Protein AF-A0A6J4MDH9-F1 (afdb_monomer_lite)

pLDDT: mean 73.56, std 13.98, range [36.84, 97.25]

Sequence (85 aa):
TGDREALIRYVRLHLGDGDEAAGRREIDKAWVEALVPLLDVPPTDRAFILETLATKDAATLAHLFFHLHFYLVRRSGEWIHDGSL

Secondary structure (DSSP, 8-state):
-HHHHHHHHHHHHHTGGG-HHHHHHHHHHHHHHHHHHHHS-----HHHHHHHHHHS-HHHHHHHHHHHHHHHHHHTS--------

Foldseek 3Di:
DVLVVLVVVLVCLCCVVVPNVSSVVLVVQLVVLVCVCVVDDDDDPVVVVVCCVVPDDPVVVVSVVSVSSVVSSVVSVDDPDPPDD

Radius of gyration: 14.59 Å; chains: 1; bounding box: 40×22×32 Å

Organism: NCBI:txid246130

Structure (mmCIF, N/CA/C/O backbone):
data_AF-A0A6J4MDH9-F1
#
_entry.id   AF-A0A6J4MDH9-F1
#
loop_
_atom_site.group_PDB
_atom_site.id
_atom_site.type_symbol
_atom_site.label_atom_id
_atom_site.label_alt_id
_atom_site.label_comp_id
_atom_site.label_asym_id
_atom_site.label_entity_id
_atom_site.label_seq_id
_atom_site.pdbx_PDB_ins_code
_atom_site.Cartn_x
_atom_site.Cartn_y
_atom_site.Cartn_z
_atom_site.occupancy
_atom_site.B_iso_or_equiv
_atom_site.auth_seq_id
_atom_site.auth_comp_id
_atom_site.auth_asym_id
_atom_site.auth_atom_id
_atom_site.pdbx_PDB_model_num
ATOM 1 N N . THR A 1 1 ? 18.021 1.186 10.531 1.00 52.25 1 THR A N 1
ATOM 2 C CA . THR A 1 1 ? 18.983 1.358 9.416 1.00 52.25 1 THR A CA 1
ATOM 3 C C . THR A 1 1 ? 18.508 0.678 8.138 1.00 52.25 1 THR A C 1
ATOM 5 O O . THR A 1 1 ? 18.640 1.308 7.101 1.00 52.25 1 THR A O 1
ATOM 8 N N . GLY A 1 2 ? 17.855 -0.495 8.192 1.00 59.31 2 GLY A N 1
ATOM 9 C CA . GLY A 1 2 ? 17.260 -1.156 7.011 1.00 59.31 2 GLY A CA 1
ATOM 10 C C . GLY A 1 2 ? 16.043 -0.456 6.377 1.00 59.31 2 GLY A C 1
ATOM 11 O O . GLY A 1 2 ? 15.953 -0.392 5.155 1.00 59.31 2 GLY A O 1
ATOM 12 N N . ASP A 1 3 ? 15.157 0.161 7.170 1.00 58.31 3 ASP A N 1
ATOM 13 C CA . ASP A 1 3 ? 13.956 0.827 6.621 1.00 58.31 3 ASP A CA 1
ATOM 14 C C . ASP A 1 3 ? 14.292 2.014 5.715 1.00 58.31 3 ASP A C 1
ATOM 16 O O . ASP A 1 3 ? 13.619 2.260 4.719 1.00 58.31 3 ASP A O 1
ATOM 20 N N . ARG A 1 4 ? 15.384 2.725 6.017 1.00 65.12 4 ARG A N 1
ATOM 21 C CA . 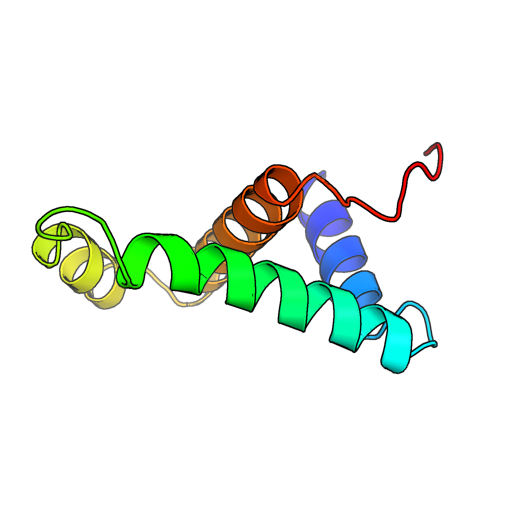ARG A 1 4 ? 15.860 3.850 5.206 1.00 65.12 4 ARG A CA 1
ATOM 22 C C . ARG A 1 4 ? 16.369 3.386 3.842 1.00 65.12 4 ARG A C 1
ATOM 24 O O . ARG A 1 4 ? 16.112 4.054 2.848 1.00 65.12 4 ARG A O 1
ATOM 31 N N . GLU A 1 5 ? 17.074 2.261 3.780 1.00 65.69 5 GLU A N 1
ATOM 32 C CA . GLU A 1 5 ? 17.548 1.693 2.513 1.00 65.69 5 GLU A CA 1
ATOM 33 C C . GLU A 1 5 ? 16.396 1.143 1.673 1.00 65.69 5 GLU A C 1
ATOM 35 O O . GLU A 1 5 ? 16.380 1.346 0.461 1.00 65.69 5 GLU A O 1
ATOM 40 N N . ALA A 1 6 ? 15.400 0.516 2.307 1.00 63.03 6 ALA A N 1
ATOM 41 C CA . ALA A 1 6 ? 14.170 0.101 1.637 1.00 63.03 6 ALA A CA 1
ATOM 42 C C . ALA A 1 6 ? 13.404 1.306 1.062 1.00 63.03 6 ALA A C 1
ATOM 44 O O . ALA A 1 6 ? 12.946 1.252 -0.078 1.00 63.03 6 ALA A O 1
ATOM 45 N N . LEU A 1 7 ? 13.339 2.419 1.803 1.00 64.12 7 LEU A N 1
ATOM 46 C CA . LEU A 1 7 ? 12.707 3.664 1.359 1.00 64.12 7 LEU A CA 1
ATOM 47 C C . LEU A 1 7 ? 13.469 4.329 0.202 1.00 64.12 7 LEU A C 1
ATOM 49 O O . LEU A 1 7 ? 12.868 4.749 -0.781 1.00 64.12 7 LEU A O 1
ATOM 53 N N . ILE A 1 8 ? 14.802 4.400 0.287 1.00 67.62 8 ILE A N 1
ATOM 54 C CA . ILE A 1 8 ? 15.651 4.928 -0.793 1.00 67.62 8 ILE A CA 1
ATOM 55 C C . ILE A 1 8 ? 15.485 4.075 -2.051 1.00 67.62 8 ILE A C 1
ATOM 57 O O . ILE A 1 8 ? 15.334 4.622 -3.140 1.00 67.62 8 ILE A O 1
ATOM 61 N N . ARG A 1 9 ? 15.459 2.746 -1.903 1.00 65.06 9 ARG A N 1
ATOM 62 C CA . ARG A 1 9 ? 15.207 1.809 -3.002 1.00 65.06 9 ARG A CA 1
ATOM 63 C C . ARG A 1 9 ? 13.810 1.988 -3.591 1.00 65.06 9 ARG A C 1
ATOM 65 O O . ARG A 1 9 ? 13.669 1.923 -4.801 1.00 65.06 9 ARG A O 1
ATOM 72 N N . TYR A 1 10 ? 12.800 2.265 -2.770 1.00 63.16 10 TYR A N 1
ATOM 73 C CA . TYR A 1 10 ? 11.444 2.556 -3.234 1.00 63.16 10 TYR A CA 1
ATOM 74 C C . TYR A 1 10 ? 11.381 3.832 -4.077 1.00 63.16 10 TYR A C 1
ATOM 76 O O . TYR A 1 10 ? 10.815 3.825 -5.168 1.00 63.16 10 TYR A O 1
ATOM 84 N N . VAL A 1 11 ? 11.969 4.922 -3.572 1.00 67.06 11 VAL A N 1
ATOM 85 C CA . VAL A 1 11 ? 12.031 6.209 -4.279 1.00 67.06 11 VAL A CA 1
ATOM 86 C C . VAL A 1 11 ? 12.752 6.031 -5.609 1.00 67.06 11 VAL A C 1
ATOM 88 O O . VAL A 1 11 ? 12.268 6.489 -6.635 1.00 67.06 11 VAL A O 1
ATOM 91 N N . ARG A 1 12 ? 13.864 5.299 -5.598 1.00 66.50 12 ARG A N 1
ATOM 92 C CA . ARG A 1 12 ? 14.602 4.910 -6.797 1.00 66.50 12 ARG A CA 1
ATOM 93 C C . ARG A 1 12 ? 13.755 4.101 -7.769 1.00 66.50 12 ARG A C 1
ATOM 95 O O . ARG A 1 12 ? 13.681 4.485 -8.922 1.00 66.50 12 ARG A O 1
ATOM 102 N N . LEU A 1 13 ? 13.036 3.082 -7.302 1.00 64.31 13 LEU A N 1
ATOM 103 C CA . LEU A 1 13 ? 12.132 2.280 -8.127 1.00 64.31 13 LEU A CA 1
ATOM 104 C C . LEU A 1 13 ? 11.039 3.147 -8.772 1.00 64.31 13 LEU A C 1
ATOM 106 O O . LEU A 1 13 ? 10.792 3.023 -9.958 1.00 64.31 13 LEU A O 1
ATOM 110 N N . HIS A 1 14 ? 10.417 4.065 -8.027 1.00 61.41 14 HIS A N 1
ATOM 111 C CA . HIS A 1 14 ? 9.309 4.894 -8.531 1.00 61.41 14 HIS A CA 1
ATOM 112 C C . HIS A 1 14 ? 9.766 6.042 -9.431 1.00 61.41 14 HIS A C 1
ATOM 114 O O . HIS A 1 14 ? 9.023 6.467 -10.311 1.00 61.41 14 HIS A O 1
ATOM 120 N N . LEU A 1 15 ? 10.992 6.521 -9.228 1.00 62.69 15 LEU A N 1
ATOM 121 C CA . LEU A 1 15 ? 11.672 7.463 -10.118 1.00 62.69 15 LEU A CA 1
ATOM 122 C C . LEU A 1 15 ? 12.498 6.738 -11.199 1.00 62.69 15 LEU A C 1
ATOM 124 O O . LEU A 1 15 ? 13.211 7.381 -11.967 1.00 62.69 15 LEU A O 1
ATOM 128 N N . GLY A 1 16 ? 12.415 5.403 -11.239 1.00 57.53 16 GLY A N 1
ATOM 129 C CA . GLY A 1 16 ? 13.039 4.536 -12.227 1.00 57.53 16 GLY A CA 1
ATOM 130 C C . GLY A 1 16 ? 14.566 4.521 -12.262 1.00 57.53 16 GLY A C 1
ATOM 131 O O . GLY A 1 16 ? 15.135 4.232 -13.305 1.00 57.53 16 GLY A O 1
ATOM 132 N N . ASP A 1 17 ? 15.247 4.897 -11.177 1.00 64.31 17 ASP A N 1
ATOM 133 C CA . ASP A 1 17 ? 16.700 5.128 -11.154 1.00 64.31 17 ASP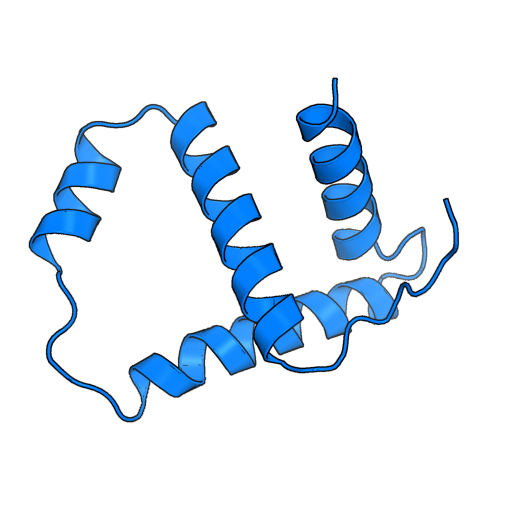 A CA 1
ATOM 134 C C . ASP A 1 17 ? 17.171 6.091 -12.272 1.00 64.31 17 ASP A C 1
ATOM 136 O O . ASP A 1 17 ? 18.306 6.028 -12.740 1.00 64.31 17 ASP A O 1
ATOM 140 N N . GLY A 1 18 ? 16.295 7.015 -12.695 1.00 64.12 18 GLY A N 1
ATOM 141 C CA . GLY A 1 18 ? 16.515 7.913 -13.834 1.00 64.12 18 GLY A CA 1
ATOM 142 C C . GLY A 1 18 ? 15.863 7.460 -15.150 1.00 64.12 18 GLY A C 1
ATOM 143 O O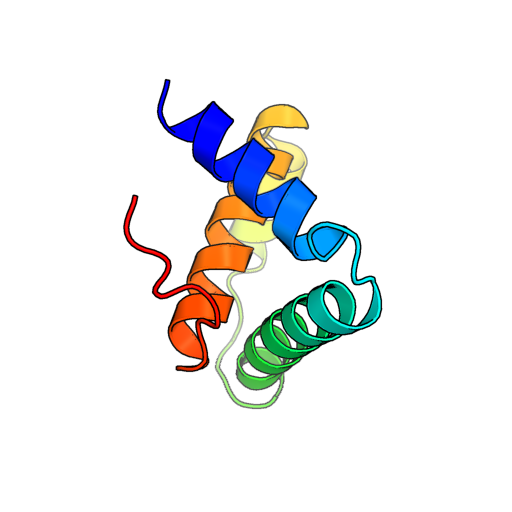 . GLY A 1 18 ? 15.883 8.222 -16.113 1.00 64.12 18 GLY A O 1
ATOM 144 N N . ASP A 1 19 ? 15.253 6.270 -15.193 1.00 68.00 19 ASP A N 1
ATOM 145 C CA . ASP A 1 19 ? 14.385 5.765 -16.268 1.00 68.00 19 ASP A CA 1
ATOM 146 C C . ASP A 1 19 ? 12.919 5.714 -15.804 1.00 68.00 19 ASP A C 1
ATOM 148 O O . ASP A 1 19 ? 12.397 4.683 -15.371 1.00 68.00 19 ASP A O 1
ATOM 152 N N . GLU A 1 20 ? 12.220 6.842 -15.933 1.00 68.81 20 GLU A N 1
ATOM 153 C CA . GLU A 1 20 ? 10.807 6.986 -15.557 1.00 68.81 20 GLU A CA 1
ATOM 154 C C . GLU A 1 20 ? 9.895 5.895 -16.151 1.00 68.81 20 GLU A C 1
ATOM 156 O O . GLU A 1 20 ? 8.903 5.510 -15.525 1.00 68.81 20 GLU A O 1
ATOM 161 N N . ALA A 1 21 ? 10.226 5.348 -17.329 1.00 73.56 21 ALA A N 1
ATOM 162 C CA . ALA A 1 21 ? 9.438 4.289 -17.949 1.00 73.56 21 ALA A CA 1
ATOM 163 C C . ALA A 1 21 ? 9.584 2.958 -17.198 1.00 73.56 21 ALA A C 1
ATOM 165 O O . ALA A 1 21 ? 8.606 2.217 -17.076 1.00 73.56 21 ALA A O 1
ATOM 166 N N . ALA A 1 22 ? 10.774 2.649 -16.676 1.00 70.12 22 ALA A N 1
ATOM 167 C CA . ALA A 1 22 ? 10.983 1.498 -15.802 1.00 70.12 22 ALA A CA 1
ATOM 168 C C . ALA A 1 22 ? 10.215 1.648 -14.487 1.00 70.12 22 ALA A C 1
ATOM 170 O O . ALA A 1 22 ? 9.489 0.731 -14.104 1.00 70.12 22 ALA A O 1
ATOM 171 N N .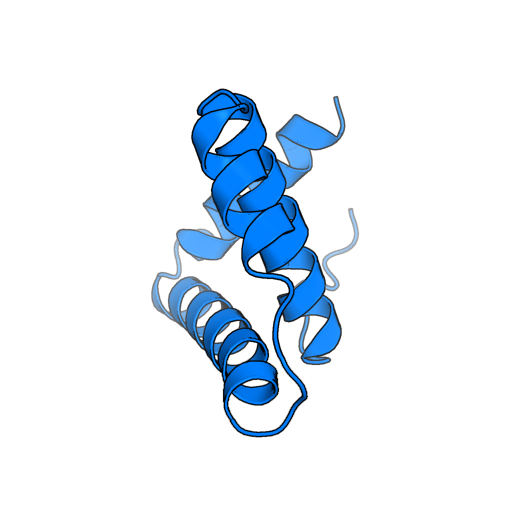 GLY A 1 23 ? 10.284 2.822 -13.856 1.00 70.81 23 GLY A N 1
ATOM 172 C CA . GLY A 1 23 ? 9.559 3.056 -12.608 1.00 70.81 23 GLY A CA 1
ATOM 173 C C . GLY A 1 23 ? 8.043 2.999 -12.766 1.00 70.81 23 GLY A C 1
ATOM 174 O O . GLY A 1 23 ? 7.344 2.414 -11.935 1.00 70.81 23 GLY A O 1
ATOM 175 N N . ARG A 1 24 ? 7.523 3.509 -13.887 1.00 74.88 24 ARG A N 1
ATOM 176 C CA . ARG A 1 24 ? 6.098 3.411 -14.208 1.00 74.88 24 ARG A CA 1
ATOM 177 C C . ARG A 1 24 ? 5.630 1.965 -14.382 1.00 74.88 24 ARG A C 1
ATOM 179 O O . ARG A 1 24 ? 4.572 1.622 -13.864 1.00 74.88 24 ARG A O 1
ATOM 186 N N . ARG A 1 25 ? 6.419 1.112 -15.047 1.00 76.94 25 ARG A N 1
ATOM 187 C CA . ARG A 1 25 ? 6.089 -0.316 -15.210 1.00 76.94 25 ARG A CA 1
ATOM 188 C C . ARG A 1 25 ? 5.950 -1.028 -13.865 1.00 76.94 25 ARG A C 1
ATOM 190 O O . ARG A 1 25 ? 5.020 -1.807 -13.690 1.00 76.94 25 ARG A O 1
ATOM 197 N N . GLU A 1 26 ? 6.828 -0.739 -12.908 1.00 71.38 26 GLU A N 1
ATOM 198 C CA . GLU A 1 26 ? 6.769 -1.354 -11.576 1.00 71.38 26 GLU A CA 1
ATOM 199 C C . GLU A 1 26 ? 5.542 -0.897 -10.769 1.00 71.38 26 GLU A C 1
ATOM 201 O O . GLU A 1 26 ? 4.883 -1.713 -10.120 1.00 71.38 26 GLU A O 1
ATOM 206 N N . ILE A 1 27 ? 5.171 0.385 -10.871 1.00 75.75 27 ILE A N 1
ATOM 207 C CA . ILE A 1 27 ? 3.921 0.907 -10.294 1.00 75.75 27 ILE A CA 1
ATOM 208 C C . ILE A 1 27 ? 2.712 0.191 -10.897 1.00 75.75 27 ILE A C 1
ATOM 210 O O . ILE A 1 27 ? 1.854 -0.294 -10.156 1.00 75.75 27 ILE A O 1
ATOM 214 N N . ASP A 1 28 ? 2.653 0.107 -12.228 1.00 79.69 28 ASP A N 1
ATOM 215 C CA . ASP A 1 28 ? 1.523 -0.485 -12.939 1.00 79.69 28 ASP A CA 1
ATOM 216 C C . ASP A 1 28 ? 1.351 -1.972 -12.560 1.00 79.69 28 ASP A C 1
ATOM 218 O O . ASP A 1 28 ? 0.228 -2.419 -12.330 1.00 79.69 28 ASP A O 1
ATOM 222 N N . LYS A 1 29 ? 2.443 -2.729 -12.375 1.00 77.06 29 LYS A N 1
ATOM 223 C CA . LYS A 1 29 ? 2.394 -4.121 -11.882 1.00 77.06 29 LYS A CA 1
ATOM 224 C C . LYS A 1 29 ? 1.804 -4.236 -10.481 1.00 77.06 29 LYS A C 1
ATOM 226 O O . LYS A 1 29 ? 0.917 -5.057 -10.256 1.00 77.06 29 LYS A O 1
ATOM 231 N N . ALA A 1 30 ? 2.280 -3.416 -9.541 1.00 75.69 30 ALA A N 1
ATOM 232 C CA . ALA A 1 30 ? 1.768 -3.420 -8.171 1.00 75.69 30 ALA A CA 1
ATOM 233 C C . ALA A 1 30 ? 0.262 -3.113 -8.140 1.00 75.69 30 ALA A C 1
ATOM 235 O O . ALA A 1 30 ? -0.479 -3.700 -7.354 1.00 75.69 30 ALA A O 1
ATOM 236 N N . TRP A 1 31 ? -0.190 -2.216 -9.021 1.00 78.25 31 TRP A N 1
ATOM 237 C CA . TRP A 1 31 ? -1.602 -1.885 -9.193 1.00 78.25 31 TRP A CA 1
ATOM 238 C C . TRP A 1 31 ? -2.407 -3.044 -9.777 1.00 78.25 31 TRP A C 1
ATOM 240 O O . TRP A 1 31 ? -3.459 -3.368 -9.233 1.00 78.25 31 TRP A O 1
ATOM 250 N N . VAL A 1 32 ? -1.921 -3.698 -10.835 1.00 80.69 32 VAL A N 1
ATOM 251 C CA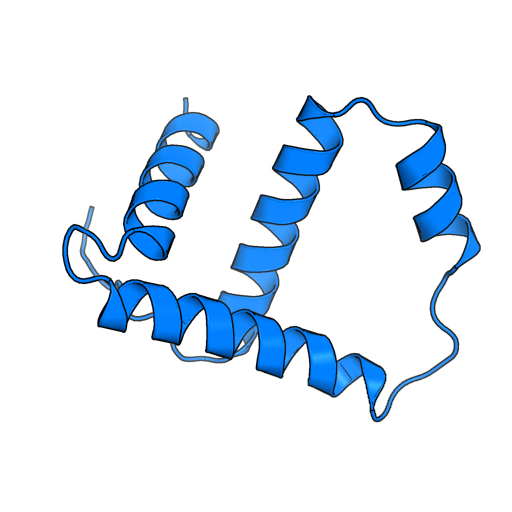 . VAL A 1 32 ? -2.580 -4.881 -11.413 1.00 80.69 32 VAL A CA 1
ATOM 252 C C . VAL A 1 32 ? -2.734 -5.975 -10.353 1.00 80.69 32 VAL A C 1
ATOM 254 O O . VAL A 1 32 ? -3.838 -6.478 -10.150 1.00 80.69 32 VAL A O 1
ATOM 257 N N . GLU A 1 33 ? -1.678 -6.266 -9.591 1.00 78.19 33 GLU A N 1
ATOM 258 C CA . GLU A 1 33 ? -1.725 -7.244 -8.500 1.00 78.19 33 GLU A CA 1
ATOM 259 C C . GLU A 1 33 ? -2.648 -6.846 -7.343 1.00 78.19 33 GLU A C 1
ATOM 261 O O . GLU A 1 33 ? -3.222 -7.725 -6.704 1.00 78.19 33 GLU A O 1
ATOM 266 N N . ALA A 1 34 ? -2.808 -5.550 -7.059 1.00 78.81 34 ALA A N 1
ATOM 267 C CA . ALA A 1 34 ? -3.759 -5.057 -6.061 1.00 78.81 34 ALA A CA 1
ATOM 268 C C . ALA A 1 34 ? -5.216 -5.171 -6.536 1.00 78.81 34 ALA A C 1
ATOM 270 O O . ALA A 1 34 ? -6.116 -5.409 -5.730 1.00 78.81 34 ALA A O 1
ATOM 271 N N . LEU A 1 35 ? -5.451 -4.987 -7.838 1.00 75.75 35 LEU A N 1
ATOM 272 C CA . LEU A 1 35 ? -6.780 -5.005 -8.446 1.00 75.75 35 LEU A CA 1
ATOM 273 C C . LEU A 1 35 ? -7.317 -6.426 -8.627 1.00 75.75 35 LEU A C 1
ATOM 275 O O . LEU A 1 35 ? -8.516 -6.634 -8.473 1.00 75.75 35 LEU A O 1
ATOM 279 N N . VAL A 1 36 ? -6.460 -7.416 -8.889 1.00 73.69 36 VAL A N 1
ATOM 280 C CA . VAL A 1 36 ? -6.879 -8.822 -9.050 1.00 73.69 36 VAL A CA 1
ATOM 281 C C . VAL A 1 36 ? -7.667 -9.345 -7.827 1.00 73.69 36 VAL A C 1
ATOM 283 O O . VAL A 1 36 ? -8.772 -9.852 -8.016 1.00 73.69 36 VAL A O 1
ATOM 286 N N . PRO A 1 37 ? -7.214 -9.160 -6.568 1.00 68.62 37 PRO A N 1
ATOM 287 C CA . PRO A 1 37 ? -7.992 -9.505 -5.375 1.00 68.62 37 PRO A CA 1
ATOM 288 C C . PRO A 1 37 ? -9.310 -8.734 -5.205 1.00 68.62 37 PRO A C 1
ATOM 290 O O . PRO A 1 37 ? -10.174 -9.172 -4.451 1.00 68.62 37 PRO A O 1
ATOM 293 N N . LEU A 1 38 ? -9.471 -7.579 -5.856 1.00 71.06 38 LEU A N 1
ATOM 294 C CA . LEU A 1 38 ? -10.713 -6.800 -5.807 1.00 71.06 38 LEU A CA 1
ATOM 295 C C . LEU A 1 38 ? -11.752 -7.289 -6.822 1.00 71.06 38 LEU A C 1
ATOM 297 O O . LEU A 1 38 ? -12.931 -6.981 -6.666 1.00 71.06 38 LEU A O 1
ATOM 301 N N . LEU A 1 39 ? -11.323 -8.031 -7.846 1.00 67.56 39 LEU A N 1
ATOM 302 C CA . LEU A 1 39 ? -12.198 -8.550 -8.894 1.00 67.56 39 LEU A CA 1
ATOM 303 C C . LEU A 1 39 ? -12.824 -9.906 -8.537 1.00 67.56 39 LEU A C 1
ATOM 305 O O . LEU A 1 39 ? -13.868 -10.215 -9.100 1.00 67.56 39 LEU A O 1
ATOM 309 N N . ASP A 1 40 ? -12.233 -10.685 -7.615 1.00 64.00 40 ASP A N 1
ATOM 310 C CA . ASP A 1 40 ? -12.605 -12.106 -7.472 1.00 64.00 40 ASP A CA 1
ATOM 311 C C . ASP A 1 40 ? -12.540 -12.726 -6.051 1.00 64.00 40 ASP A C 1
ATOM 313 O O . ASP A 1 40 ? -12.374 -13.939 -5.911 1.00 64.00 40 ASP A O 1
ATOM 317 N N . VAL A 1 41 ? -12.644 -11.961 -4.950 1.00 57.94 41 VAL A N 1
ATOM 318 C CA . VAL A 1 41 ? -12.480 -12.555 -3.596 1.00 57.94 41 VAL A CA 1
ATOM 319 C C . VAL A 1 41 ? -13.347 -11.881 -2.493 1.00 57.94 41 VAL A C 1
ATOM 321 O O . VAL A 1 41 ? -14.052 -10.918 -2.790 1.00 57.94 41 VAL A O 1
ATOM 324 N N . PRO A 1 42 ? -13.448 -12.440 -1.259 1.00 64.62 42 PRO A N 1
ATOM 325 C CA . PRO A 1 42 ? -14.620 -12.412 -0.369 1.00 64.62 42 PRO A CA 1
ATOM 326 C C . PRO A 1 42 ? -14.789 -11.033 0.309 1.00 64.62 42 PRO A C 1
ATOM 328 O O . PRO A 1 42 ? -13.973 -10.140 0.075 1.00 64.62 42 PRO A O 1
ATOM 331 N N . PRO A 1 43 ? -15.801 -10.818 1.181 1.00 69.69 43 PRO A N 1
ATOM 332 C CA . PRO A 1 43 ? -15.954 -9.546 1.888 1.00 69.69 43 PRO A CA 1
ATOM 333 C C . PRO A 1 43 ? -14.648 -9.104 2.562 1.00 69.69 43 PRO A C 1
ATOM 335 O O . PRO A 1 43 ? -14.129 -9.763 3.460 1.00 69.69 43 PRO A O 1
ATOM 338 N N . THR A 1 44 ? -14.121 -7.970 2.100 1.00 79.19 44 THR A N 1
ATOM 339 C CA . THR A 1 44 ? -12.947 -7.309 2.670 1.00 79.19 44 THR A CA 1
ATOM 340 C C . THR A 1 44 ? -13.239 -6.874 4.104 1.00 79.19 44 THR A C 1
ATOM 342 O O . THR A 1 44 ? -14.333 -6.374 4.383 1.00 79.19 44 THR A O 1
ATOM 345 N N . ASP A 1 45 ? -12.256 -6.978 4.999 1.00 88.25 45 ASP A N 1
ATOM 346 C CA . ASP A 1 45 ? -12.360 -6.444 6.360 1.00 88.25 45 ASP A CA 1
ATOM 347 C C . ASP A 1 45 ? -12.302 -4.906 6.350 1.00 88.25 45 ASP A C 1
ATOM 349 O O . ASP A 1 45 ? -11.264 -4.266 6.536 1.00 88.25 45 ASP A O 1
ATOM 353 N N . ARG A 1 46 ? -13.455 -4.293 6.070 1.00 84.69 46 ARG A N 1
ATOM 354 C CA . ARG A 1 46 ? -13.608 -2.835 6.012 1.00 84.69 46 ARG A CA 1
ATOM 355 C C . ARG A 1 46 ? -13.420 -2.178 7.377 1.00 84.69 46 ARG A C 1
ATOM 357 O O . ARG A 1 46 ? -13.007 -1.022 7.416 1.00 84.69 46 ARG A O 1
ATOM 364 N N . ALA A 1 47 ? -13.722 -2.886 8.466 1.00 91.62 47 ALA A N 1
ATOM 365 C CA . ALA A 1 47 ? -13.582 -2.350 9.815 1.00 91.62 47 ALA A CA 1
ATOM 366 C C . ALA A 1 47 ? -12.103 -2.116 10.136 1.00 91.62 47 ALA A C 1
ATOM 368 O O . ALA A 1 47 ? -11.732 -0.998 10.490 1.00 91.62 47 ALA A O 1
ATOM 369 N N . PHE A 1 48 ? -11.256 -3.118 9.876 1.00 93.38 48 PHE A N 1
ATOM 370 C CA . PHE A 1 48 ? -9.808 -2.995 10.025 1.00 93.38 48 PHE A CA 1
ATOM 371 C C . PHE A 1 48 ? -9.228 -1.831 9.205 1.00 93.38 48 PHE A C 1
ATOM 373 O O . PHE A 1 48 ? -8.416 -1.052 9.714 1.00 93.38 48 PHE A O 1
ATOM 380 N N . ILE A 1 49 ? -9.656 -1.678 7.944 1.00 91.25 49 ILE A N 1
ATOM 381 C CA . ILE A 1 49 ? -9.156 -0.612 7.059 1.00 91.25 49 ILE A CA 1
ATOM 382 C C . ILE A 1 49 ? -9.504 0.768 7.629 1.00 91.25 49 ILE A C 1
ATOM 384 O O . ILE A 1 49 ? -8.627 1.623 7.757 1.00 91.25 49 ILE A O 1
ATOM 388 N N . LEU A 1 50 ? -10.772 0.992 7.982 1.00 93.38 50 LEU A N 1
ATOM 389 C CA . LEU A 1 50 ? -11.236 2.294 8.463 1.00 93.38 50 LEU A CA 1
ATOM 390 C C . LEU A 1 50 ? -10.642 2.649 9.830 1.00 93.38 50 LEU A C 1
ATOM 392 O O . LEU A 1 50 ? -10.247 3.795 10.038 1.00 93.38 50 LEU A O 1
ATOM 396 N N . GLU A 1 51 ? -10.520 1.679 10.736 1.00 97.19 51 GLU A N 1
ATOM 397 C CA . GLU A 1 51 ? -9.870 1.886 12.031 1.00 97.19 51 GLU A CA 1
ATOM 398 C C . GLU A 1 51 ? -8.388 2.242 11.864 1.00 97.19 51 GLU A C 1
ATOM 400 O O . GLU A 1 51 ? -7.898 3.184 12.490 1.00 97.19 51 GLU A O 1
ATOM 405 N N . THR A 1 52 ? -7.671 1.541 10.981 1.00 96.50 52 THR A N 1
ATOM 406 C CA . THR A 1 52 ? -6.256 1.825 10.702 1.00 96.50 52 THR A CA 1
ATOM 407 C C . THR A 1 52 ? -6.073 3.250 10.181 1.00 96.50 52 THR A C 1
ATOM 409 O O . THR A 1 52 ? -5.195 3.968 10.659 1.00 96.50 52 THR A O 1
ATOM 412 N N . LEU A 1 53 ? -6.929 3.695 9.257 1.00 95.31 53 LEU A N 1
ATOM 413 C CA . LEU A 1 53 ? -6.884 5.060 8.726 1.00 95.31 53 LEU A CA 1
ATOM 414 C C . LEU A 1 53 ? -7.225 6.122 9.780 1.00 95.31 53 LEU A C 1
ATOM 416 O O . LEU A 1 53 ? -6.660 7.211 9.749 1.00 95.31 53 LEU A O 1
ATOM 420 N N . ALA A 1 54 ? -8.135 5.819 10.707 1.00 96.19 54 ALA A N 1
ATOM 421 C CA . ALA A 1 54 ? -8.563 6.763 11.735 1.00 96.19 54 ALA A CA 1
ATOM 422 C C . ALA A 1 54 ? -7.573 6.888 12.906 1.00 96.19 54 ALA A C 1
ATOM 424 O O . ALA A 1 54 ? -7.540 7.924 13.567 1.00 96.19 54 ALA A O 1
ATOM 425 N N . THR A 1 55 ? -6.801 5.836 13.197 1.00 97.25 55 THR A N 1
ATOM 426 C CA . THR A 1 55 ? -6.032 5.729 14.452 1.00 97.25 55 THR A CA 1
ATOM 427 C C . THR A 1 55 ? -4.519 5.838 14.290 1.00 97.25 55 THR A C 1
ATOM 429 O O . THR A 1 55 ? -3.821 6.012 15.291 1.00 97.25 55 THR A O 1
ATOM 432 N N . LYS A 1 56 ? -3.981 5.706 13.073 1.00 97.25 56 LYS A N 1
ATOM 433 C CA . LYS A 1 56 ? -2.532 5.739 12.825 1.00 97.25 56 LYS A CA 1
ATOM 434 C C . LYS A 1 56 ? -2.087 7.082 12.264 1.00 97.25 56 LYS A C 1
ATOM 436 O O . LYS A 1 56 ? -2.816 7.746 11.534 1.00 97.25 56 LYS A O 1
ATOM 441 N N . ASP A 1 57 ? -0.865 7.475 12.612 1.00 95.38 57 ASP A N 1
ATOM 442 C CA . ASP A 1 57 ? -0.254 8.689 12.082 1.00 95.38 57 ASP A CA 1
ATOM 443 C C . ASP A 1 57 ? 0.187 8.526 10.615 1.00 95.38 57 ASP A C 1
ATOM 445 O O . ASP A 1 57 ? 0.318 7.420 10.082 1.00 95.38 57 ASP A O 1
ATOM 449 N N . ALA A 1 58 ? 0.433 9.657 9.949 1.00 90.81 58 ALA A N 1
ATOM 450 C CA . ALA A 1 58 ? 0.813 9.682 8.538 1.00 90.81 58 ALA A CA 1
ATOM 451 C C . ALA A 1 58 ? 2.117 8.916 8.252 1.00 90.81 58 ALA A C 1
ATOM 453 O O . ALA A 1 58 ? 2.248 8.309 7.190 1.00 90.81 58 ALA A O 1
ATOM 454 N N . ALA A 1 59 ? 3.068 8.914 9.192 1.00 85.81 59 ALA A N 1
ATOM 455 C CA . ALA A 1 59 ? 4.326 8.190 9.037 1.00 85.81 59 ALA A CA 1
ATOM 456 C C . ALA A 1 59 ? 4.083 6.675 9.014 1.00 85.81 59 ALA A C 1
ATOM 458 O O . ALA A 1 59 ? 4.540 5.980 8.110 1.00 85.81 59 ALA A O 1
ATOM 459 N N . THR A 1 60 ? 3.289 6.169 9.953 1.00 90.56 60 THR A N 1
ATOM 460 C CA . THR A 1 60 ? 2.901 4.761 10.039 1.00 90.56 60 THR A CA 1
ATOM 461 C C . THR A 1 60 ? 2.134 4.327 8.797 1.00 90.56 60 THR A C 1
ATOM 463 O O . THR A 1 60 ? 2.421 3.269 8.238 1.00 90.56 60 THR A O 1
ATOM 466 N N . LEU A 1 61 ? 1.194 5.150 8.324 1.00 92.62 61 LEU A N 1
ATOM 467 C CA . LEU A 1 61 ? 0.436 4.866 7.104 1.00 92.62 61 LEU A CA 1
ATOM 468 C C . LEU A 1 61 ? 1.337 4.829 5.862 1.00 92.62 61 LEU A C 1
ATOM 470 O O . LEU A 1 61 ? 1.178 3.941 5.025 1.00 92.62 61 LEU A O 1
ATOM 474 N N . ALA A 1 62 ? 2.318 5.730 5.762 1.00 84.62 62 ALA A N 1
ATOM 475 C CA . ALA A 1 62 ? 3.301 5.706 4.681 1.00 84.62 62 ALA A CA 1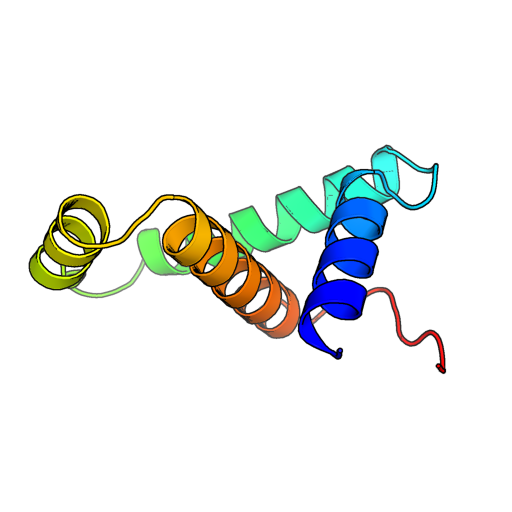
ATOM 476 C C . ALA A 1 62 ? 4.147 4.423 4.716 1.00 84.62 62 ALA A C 1
ATOM 478 O O . ALA A 1 62 ? 4.313 3.761 3.693 1.00 84.62 62 ALA A O 1
ATOM 479 N N . HIS A 1 63 ? 4.624 4.019 5.896 1.00 83.31 63 HIS A N 1
ATOM 480 C CA . HIS A 1 63 ? 5.343 2.755 6.063 1.00 83.31 63 HIS A CA 1
ATOM 481 C C . HIS A 1 63 ? 4.479 1.545 5.683 1.00 83.31 63 HIS A C 1
ATOM 483 O O . HIS A 1 63 ? 4.934 0.681 4.933 1.00 83.31 63 HIS A O 1
ATOM 489 N N . LEU A 1 64 ? 3.223 1.497 6.140 1.00 88.69 64 LEU A N 1
ATOM 490 C CA . LEU A 1 64 ? 2.278 0.435 5.790 1.00 88.69 64 LEU A CA 1
ATOM 491 C C . LEU A 1 64 ? 2.076 0.343 4.273 1.00 88.69 64 LEU A C 1
ATOM 493 O O . LEU A 1 64 ? 2.141 -0.751 3.715 1.00 88.69 64 LEU A O 1
ATOM 497 N N . PHE A 1 65 ? 1.891 1.481 3.603 1.00 86.50 65 PHE A N 1
ATOM 498 C CA . PHE A 1 65 ? 1.785 1.539 2.150 1.00 86.50 65 PHE A CA 1
ATOM 499 C C . PHE A 1 65 ? 3.015 0.928 1.461 1.00 86.50 65 PHE A C 1
ATOM 501 O O . PHE A 1 65 ? 2.856 0.079 0.584 1.00 86.50 65 PHE A O 1
ATOM 508 N N . PHE A 1 66 ? 4.234 1.272 1.893 1.00 80.31 66 PHE A N 1
ATOM 509 C CA . PHE A 1 66 ? 5.452 0.700 1.310 1.00 80.31 66 PHE A CA 1
ATOM 510 C C . PHE A 1 66 ? 5.558 -0.809 1.529 1.00 80.31 66 PHE A C 1
ATOM 512 O O . PHE A 1 66 ? 5.886 -1.544 0.596 1.00 80.31 66 PHE A O 1
ATOM 519 N N . HIS A 1 67 ? 5.239 -1.295 2.729 1.00 82.31 67 HIS A N 1
ATOM 520 C CA . HIS A 1 67 ? 5.240 -2.730 3.007 1.00 82.31 67 HIS A CA 1
ATOM 521 C C . HIS A 1 67 ? 4.238 -3.488 2.127 1.00 82.31 67 HIS A C 1
ATOM 523 O O . HIS A 1 67 ? 4.590 -4.527 1.565 1.00 82.31 67 HIS A O 1
ATOM 529 N N . LEU A 1 68 ? 3.023 -2.956 1.958 1.00 84.94 68 LEU A N 1
ATOM 530 C CA . LEU A 1 68 ? 1.997 -3.551 1.098 1.00 84.94 68 LEU A CA 1
ATOM 531 C C . LEU A 1 68 ? 2.409 -3.535 -0.376 1.00 84.94 68 LEU A C 1
ATOM 533 O O . LEU A 1 68 ? 2.279 -4.552 -1.055 1.00 84.94 68 LEU A O 1
ATOM 537 N N . HIS A 1 69 ? 2.953 -2.419 -0.862 1.00 79.00 69 HIS A N 1
ATOM 538 C CA . HIS A 1 69 ? 3.435 -2.308 -2.235 1.00 79.00 69 HIS A CA 1
ATOM 539 C C . HIS A 1 69 ? 4.497 -3.373 -2.539 1.00 79.00 69 HIS A C 1
ATOM 541 O O . HIS A 1 69 ? 4.346 -4.140 -3.487 1.00 79.00 69 HIS A O 1
ATOM 547 N N . PHE A 1 70 ? 5.541 -3.481 -1.710 1.00 75.75 70 PHE A N 1
ATOM 548 C CA . PHE A 1 70 ? 6.593 -4.481 -1.921 1.00 75.75 70 PHE A CA 1
ATOM 549 C C . PHE A 1 70 ? 6.079 -5.916 -1.812 1.00 75.75 70 PHE A C 1
ATOM 551 O O . PHE A 1 70 ? 6.548 -6.789 -2.542 1.00 75.75 70 PHE A O 1
ATOM 558 N N . TYR A 1 71 ? 5.125 -6.171 -0.916 1.00 80.88 71 TYR A N 1
ATOM 559 C CA . TYR A 1 71 ? 4.473 -7.472 -0.818 1.00 80.88 71 TYR A CA 1
ATOM 560 C C . TYR A 1 71 ? 3.765 -7.848 -2.130 1.00 80.88 71 TYR A C 1
ATOM 562 O O . TYR A 1 71 ? 3.957 -8.957 -2.628 1.00 80.88 71 TYR A O 1
ATOM 570 N N . LEU A 1 72 ? 3.011 -6.920 -2.727 1.00 80.31 72 LEU A N 1
ATOM 571 C CA . LEU A 1 72 ? 2.284 -7.151 -3.979 1.00 80.31 72 LEU A CA 1
ATOM 572 C C . LEU A 1 72 ? 3.218 -7.285 -5.186 1.00 80.31 72 LEU A C 1
ATOM 574 O O . LEU A 1 72 ? 3.039 -8.205 -5.979 1.00 80.31 72 LEU A O 1
ATOM 578 N N . VAL A 1 73 ? 4.257 -6.448 -5.288 1.00 74.44 73 VAL A N 1
ATOM 579 C CA . VAL A 1 73 ? 5.286 -6.581 -6.337 1.00 74.44 73 VAL A CA 1
ATOM 580 C C . VAL A 1 73 ? 5.968 -7.945 -6.262 1.00 74.44 73 VAL A C 1
ATOM 582 O O . VAL A 1 73 ? 6.116 -8.606 -7.280 1.00 74.44 73 VAL A O 1
ATOM 585 N N . ARG A 1 74 ? 6.333 -8.428 -5.066 1.00 74.62 74 ARG A N 1
ATOM 586 C CA . ARG A 1 74 ? 6.899 -9.783 -4.917 1.00 74.62 74 ARG A CA 1
ATOM 587 C C . ARG A 1 74 ? 5.936 -10.871 -5.376 1.00 74.62 74 ARG A C 1
ATOM 589 O O . ARG A 1 74 ? 6.372 -11.870 -5.939 1.00 74.62 74 ARG A O 1
ATOM 596 N N . ARG A 1 75 ? 4.641 -10.688 -5.124 1.00 77.12 75 ARG A N 1
ATOM 597 C CA . ARG A 1 75 ? 3.607 -11.649 -5.509 1.00 77.12 75 ARG A CA 1
ATOM 598 C C . ARG A 1 75 ? 3.388 -11.718 -7.025 1.00 77.12 75 ARG A C 1
ATOM 600 O O . ARG A 1 75 ? 2.989 -12.775 -7.497 1.00 77.12 75 ARG A O 1
ATOM 607 N N . SER A 1 76 ? 3.696 -10.648 -7.768 1.00 71.81 76 SER A N 1
ATOM 608 C CA . SER A 1 76 ? 3.596 -10.615 -9.239 1.00 71.81 76 SER A CA 1
ATOM 609 C C . SER A 1 76 ? 4.600 -11.538 -9.946 1.00 71.81 76 SER A C 1
ATOM 611 O O . SER A 1 76 ? 4.450 -11.817 -11.131 1.00 71.81 76 SER A O 1
ATOM 613 N N . GLY A 1 77 ? 5.641 -12.005 -9.244 1.00 66.81 77 GLY A N 1
ATOM 614 C CA . GLY A 1 77 ? 6.688 -12.862 -9.809 1.00 66.81 77 GLY A CA 1
ATOM 615 C C . GLY A 1 77 ? 7.725 -12.134 -10.674 1.00 66.81 77 GLY A C 1
ATOM 616 O O . GLY A 1 77 ? 8.715 -12.749 -11.058 1.00 66.81 77 GLY A O 1
ATOM 617 N N . GLU A 1 78 ? 7.561 -10.834 -10.934 1.00 58.84 78 GLU A N 1
ATOM 618 C CA . GLU A 1 78 ? 8.494 -10.026 -11.726 1.00 58.84 78 GLU A CA 1
ATOM 619 C C . GLU A 1 78 ? 9.180 -8.962 -10.866 1.00 58.84 78 GLU A C 1
ATOM 621 O O . GLU A 1 78 ? 8.872 -7.773 -10.948 1.00 58.84 78 GLU A O 1
ATOM 626 N N . TRP A 1 79 ? 10.135 -9.379 -10.040 1.00 58.00 79 TRP A N 1
ATOM 627 C CA . TRP A 1 79 ? 11.045 -8.447 -9.378 1.00 58.00 79 TRP A CA 1
ATOM 628 C C . TRP A 1 79 ? 12.228 -8.155 -10.316 1.00 58.00 79 TRP A C 1
ATOM 630 O O . TRP A 1 79 ? 13.066 -9.022 -10.538 1.00 58.00 79 TRP A O 1
ATOM 640 N N . ILE A 1 80 ? 12.313 -6.945 -10.883 1.00 54.00 80 ILE A N 1
ATOM 641 C CA . ILE A 1 80 ? 13.340 -6.608 -11.897 1.00 54.00 80 ILE A CA 1
ATOM 642 C C . ILE A 1 80 ? 14.753 -6.415 -11.300 1.00 54.00 80 ILE A C 1
ATOM 644 O O . ILE A 1 80 ? 15.742 -6.416 -12.030 1.00 54.00 80 ILE A O 1
ATOM 648 N N . HIS A 1 81 ? 14.909 -6.323 -9.976 1.00 51.22 81 HIS A N 1
ATOM 649 C CA . HIS A 1 81 ? 16.223 -6.120 -9.355 1.00 51.22 81 HIS A CA 1
ATOM 650 C C . HIS A 1 81 ? 16.727 -7.331 -8.562 1.00 51.22 81 HIS A C 1
ATOM 652 O O . HIS A 1 81 ? 16.771 -7.288 -7.333 1.00 51.22 81 HIS A O 1
ATOM 658 N N . ASP A 1 82 ? 17.228 -8.338 -9.280 1.00 45.56 82 ASP A N 1
ATOM 659 C CA . ASP A 1 82 ? 18.289 -9.256 -8.817 1.00 45.56 82 ASP A CA 1
ATOM 660 C C . ASP A 1 82 ? 19.679 -8.580 -8.892 1.00 45.56 82 ASP A C 1
ATOM 662 O O . ASP A 1 82 ? 20.697 -9.172 -9.249 1.00 45.56 82 ASP A O 1
ATOM 666 N N . GLY A 1 83 ? 19.738 -7.288 -8.563 1.00 39.78 83 GLY A N 1
ATOM 667 C CA . GLY A 1 83 ? 21.002 -6.605 -8.339 1.00 39.78 83 GLY A CA 1
ATOM 668 C C . GLY A 1 83 ? 21.537 -7.038 -6.984 1.00 39.78 83 GLY A C 1
ATOM 669 O O . GLY A 1 83 ? 21.021 -6.595 -5.956 1.00 39.78 83 GLY A O 1
ATOM 670 N N . SER A 1 84 ? 22.540 -7.915 -6.993 1.00 36.84 84 SER A N 1
ATOM 671 C CA . SER A 1 84 ? 23.410 -8.177 -5.847 1.00 36.84 84 SER A CA 1
ATOM 672 C C . SER A 1 84 ? 23.737 -6.869 -5.121 1.00 36.84 84 SER A C 1
ATOM 674 O O . SER A 1 84 ? 24.129 -5.897 -5.771 1.00 36.84 84 SER A O 1
ATOM 676 N N . LEU A 1 85 ? 23.522 -6.881 -3.802 1.00 37.56 85 LEU A N 1
ATOM 677 C CA . LEU A 1 85 ? 23.936 -5.851 -2.842 1.00 37.56 85 LEU A CA 1
ATOM 678 C C . LEU A 1 85 ? 25.327 -5.280 -3.140 1.00 37.56 85 LEU A C 1
ATOM 680 O O . LEU A 1 85 ? 26.233 -6.087 -3.448 1.00 37.56 85 LEU A O 1
#